Protein AF-A0AA50VV36-F1 (afdb_monomer_lite)

Sequence (95 aa):
LMNISFSDENLLRLRGYDKTPDFKLDVPIAIDGFIVNWIESKALFGDEENHMGYLKEQLICYWNRFGPGLVIYWFGYLETLDLTPEVNNMFILRT

Radius of gyration: 12.93 Å; chains: 1; bounding box: 32×31×29 Å

Organism: NCBI:txid2847695

Structure (mmCIF, N/CA/C/O backbone):
data_AF-A0AA50VV36-F1
#
_entry.id   AF-A0AA50VV36-F1
#
loop_
_atom_site.group_PDB
_atom_site.id
_atom_site.type_symbol
_atom_site.label_atom_id
_atom_site.label_alt_id
_atom_site.label_comp_id
_atom_site.label_asym_id
_atom_site.label_entity_id
_atom_site.label_seq_id
_atom_site.pdbx_PDB_ins_code
_atom_site.Cartn_x
_atom_site.Cartn_y
_atom_site.Cartn_z
_atom_site.occupancy
_atom_site.B_iso_or_equiv
_atom_site.auth_seq_id
_atom_site.auth_comp_id
_atom_site.auth_asym_id
_atom_site.auth_atom_id
_atom_site.pdbx_PDB_model_num
ATOM 1 N N . LEU A 1 1 ? -2.026 -23.501 -9.796 1.00 48.41 1 LEU A N 1
ATOM 2 C CA . LEU A 1 1 ? -1.400 -22.220 -9.404 1.00 48.41 1 LEU A CA 1
ATOM 3 C C . LEU A 1 1 ? -1.884 -21.152 -10.371 1.00 48.41 1 LEU A C 1
ATOM 5 O O . LEU A 1 1 ? -1.806 -21.392 -11.570 1.00 48.41 1 LEU A O 1
ATOM 9 N N . MET A 1 2 ? -2.402 -20.022 -9.888 1.00 62.88 2 MET A N 1
ATOM 10 C CA . MET A 1 2 ? -2.609 -18.864 -10.761 1.00 62.88 2 MET A CA 1
ATOM 11 C C . MET A 1 2 ? -1.232 -18.274 -11.084 1.00 62.88 2 MET A C 1
ATOM 13 O O . MET A 1 2 ? -0.463 -17.985 -10.174 1.00 62.88 2 MET A O 1
ATOM 17 N N . ASN A 1 3 ? -0.890 -18.176 -12.369 1.00 82.94 3 ASN A N 1
ATOM 18 C CA . ASN A 1 3 ? 0.426 -17.743 -12.847 1.00 82.94 3 ASN A CA 1
ATOM 19 C C . ASN A 1 3 ? 0.527 -16.206 -12.846 1.00 82.94 3 ASN A C 1
ATOM 21 O O . ASN A 1 3 ? 0.681 -15.585 -13.897 1.00 82.94 3 ASN A O 1
ATOM 25 N N . ILE A 1 4 ? 0.333 -15.592 -11.676 1.00 87.31 4 ILE A N 1
ATOM 26 C CA . ILE A 1 4 ? 0.384 -14.136 -11.505 1.00 87.31 4 ILE A CA 1
ATOM 27 C C . ILE A 1 4 ? 1.853 -13.722 -11.432 1.00 87.31 4 ILE A C 1
ATOM 29 O O . ILE A 1 4 ? 2.572 -14.145 -10.531 1.00 87.31 4 ILE A O 1
ATOM 33 N N . SER A 1 5 ? 2.291 -12.909 -12.394 1.00 93.81 5 SER A N 1
ATOM 34 C CA . SER A 1 5 ? 3.653 -12.370 -12.428 1.00 93.81 5 SER A CA 1
ATOM 35 C C . SER A 1 5 ? 3.764 -11.137 -11.536 1.00 93.81 5 SER A C 1
ATOM 37 O O . SER A 1 5 ? 2.905 -10.248 -11.579 1.00 93.81 5 SER A O 1
ATOM 39 N N . PHE A 1 6 ? 4.824 -11.076 -10.738 1.00 96.12 6 PHE A N 1
ATOM 40 C CA . PHE A 1 6 ? 5.087 -9.977 -9.821 1.00 96.12 6 PHE A CA 1
ATOM 41 C C . PHE A 1 6 ? 6.590 -9.745 -9.643 1.00 96.12 6 PHE A C 1
ATOM 43 O O . PHE A 1 6 ? 7.415 -10.637 -9.835 1.00 96.12 6 PHE A O 1
ATOM 50 N N . SER A 1 7 ? 6.926 -8.529 -9.227 1.00 96.81 7 SER A N 1
ATOM 51 C CA . SER A 1 7 ? 8.239 -8.135 -8.731 1.00 96.81 7 SER A CA 1
ATOM 52 C C . SER A 1 7 ? 8.186 -8.054 -7.203 1.00 96.81 7 SER A C 1
ATOM 54 O O . SER A 1 7 ? 7.338 -7.343 -6.663 1.00 96.81 7 SER A O 1
ATOM 56 N N . ASP A 1 8 ? 9.076 -8.771 -6.521 1.00 96.38 8 ASP A N 1
ATOM 57 C CA . ASP A 1 8 ? 9.235 -8.700 -5.066 1.00 96.38 8 ASP A CA 1
ATOM 58 C C . ASP A 1 8 ? 10.116 -7.513 -4.648 1.00 96.38 8 ASP A C 1
ATOM 60 O O . ASP A 1 8 ? 10.705 -6.807 -5.479 1.00 96.38 8 ASP A O 1
ATOM 64 N N . GLU A 1 9 ? 10.241 -7.296 -3.343 1.00 96.25 9 GLU A N 1
ATOM 65 C CA . GLU A 1 9 ? 11.051 -6.202 -2.817 1.00 96.25 9 GLU A CA 1
ATOM 66 C C . GLU A 1 9 ? 12.527 -6.282 -3.239 1.00 96.25 9 GLU A C 1
ATOM 68 O O . GLU A 1 9 ? 13.156 -5.249 -3.466 1.00 96.25 9 GLU A O 1
ATOM 73 N N . ASN A 1 10 ? 13.100 -7.486 -3.368 1.00 96.38 10 ASN A N 1
ATOM 74 C CA . ASN A 1 10 ? 14.502 -7.662 -3.759 1.00 96.38 10 ASN A CA 1
ATOM 75 C C . ASN A 1 10 ? 14.741 -7.146 -5.179 1.00 96.38 10 ASN A C 1
ATOM 77 O O . ASN A 1 10 ? 15.675 -6.375 -5.421 1.00 96.38 10 ASN A O 1
ATOM 81 N N . LEU A 1 11 ? 13.870 -7.524 -6.115 1.00 96.56 11 LEU A N 1
ATOM 82 C CA . LEU A 1 11 ? 13.932 -7.056 -7.493 1.00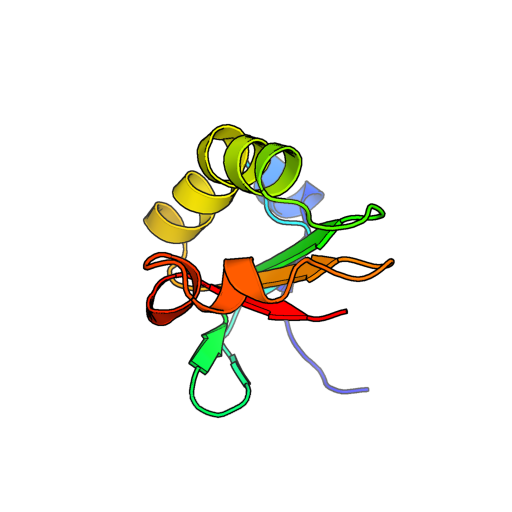 96.56 11 LEU A CA 1
ATOM 83 C C . LEU A 1 11 ? 13.666 -5.551 -7.588 1.00 96.56 11 LEU A C 1
ATOM 85 O O . LEU A 1 11 ? 14.322 -4.853 -8.364 1.00 96.56 11 LEU A O 1
ATOM 89 N N . LEU A 1 12 ? 12.726 -5.030 -6.799 1.00 96.75 12 LEU A N 1
ATOM 90 C CA . LEU A 1 12 ? 12.427 -3.599 -6.765 1.00 96.75 12 LEU A CA 1
ATOM 91 C C . LEU A 1 12 ? 13.605 -2.782 -6.208 1.00 96.75 12 LEU A C 1
ATOM 93 O O . LEU A 1 12 ? 13.980 -1.770 -6.802 1.00 96.75 12 LEU A O 1
ATOM 97 N N . ARG A 1 13 ? 14.255 -3.246 -5.138 1.00 96.25 13 ARG A N 1
ATOM 98 C CA . ARG A 1 13 ? 15.468 -2.617 -4.588 1.00 96.25 13 ARG A CA 1
ATOM 99 C C . ARG A 1 13 ? 16.618 -2.641 -5.587 1.00 96.25 13 ARG A C 1
ATOM 101 O O . ARG A 1 13 ? 17.280 -1.623 -5.769 1.00 96.25 13 ARG A O 1
ATOM 108 N N . LEU A 1 14 ? 16.813 -3.753 -6.302 1.00 96.94 14 LEU A N 1
ATOM 109 C CA . LEU A 1 14 ? 17.823 -3.849 -7.363 1.00 96.94 14 LEU A CA 1
ATOM 110 C C . LEU A 1 14 ? 17.572 -2.839 -8.498 1.00 96.94 14 LEU A C 1
ATOM 112 O O . LEU A 1 14 ? 18.517 -2.328 -9.094 1.00 96.94 14 LEU A O 1
ATOM 116 N N . ARG A 1 15 ? 16.302 -2.515 -8.771 1.00 94.75 15 ARG A N 1
ATOM 117 C CA . ARG A 1 15 ? 15.891 -1.477 -9.734 1.00 94.75 15 ARG A CA 1
ATOM 118 C C . ARG A 1 15 ? 16.022 -0.044 -9.196 1.00 94.75 15 ARG A C 1
ATOM 120 O O . ARG A 1 15 ? 15.727 0.894 -9.931 1.00 94.75 15 ARG A O 1
ATOM 127 N N . GLY A 1 16 ? 16.476 0.136 -7.956 1.00 94.50 16 GLY A N 1
ATOM 128 C CA . GLY A 1 16 ? 16.739 1.443 -7.353 1.00 94.50 16 GLY A CA 1
ATOM 129 C C . GLY A 1 16 ? 15.551 2.060 -6.613 1.00 94.50 16 GLY A C 1
ATOM 130 O O . GLY A 1 16 ? 15.578 3.257 -6.334 1.00 94.50 16 GLY A O 1
ATOM 131 N N . TYR A 1 17 ? 14.511 1.282 -6.295 1.00 93.62 17 TYR A N 1
ATOM 132 C CA . TYR A 1 17 ? 13.416 1.768 -5.457 1.00 93.62 17 TYR A CA 1
ATOM 133 C C . TYR A 1 17 ? 13.805 1.753 -3.972 1.00 93.62 17 TYR A C 1
ATOM 135 O O . TYR A 1 17 ? 14.274 0.750 -3.439 1.00 93.62 17 TYR A O 1
ATOM 143 N N . ASP A 1 18 ? 13.573 2.882 -3.311 1.00 90.50 18 ASP A N 1
ATOM 144 C CA . ASP A 1 18 ? 13.831 3.150 -1.894 1.00 90.50 18 ASP A CA 1
ATOM 145 C C . ASP A 1 18 ? 12.704 2.655 -0.973 1.00 90.50 18 ASP A C 1
ATOM 147 O O . ASP A 1 18 ? 12.952 2.133 0.114 1.00 90.50 18 ASP A O 1
ATOM 151 N N . LYS A 1 19 ? 11.458 2.795 -1.431 1.00 94.69 19 LYS A N 1
ATOM 152 C CA . LYS A 1 19 ? 10.249 2.248 -0.811 1.00 94.69 19 LYS A CA 1
ATOM 153 C C . LYS A 1 19 ? 9.658 1.199 -1.748 1.00 94.69 19 LYS A C 1
ATOM 155 O O . LYS A 1 19 ? 9.400 1.495 -2.919 1.00 94.69 19 LYS A O 1
ATOM 160 N N . THR A 1 20 ? 9.442 -0.008 -1.233 1.00 96.44 20 THR A N 1
ATOM 161 C CA . THR A 1 20 ? 9.013 -1.173 -2.014 1.00 96.44 20 THR A CA 1
ATOM 162 C C . THR A 1 20 ? 7.834 -1.865 -1.340 1.00 96.44 20 THR A C 1
ATOM 164 O O . THR A 1 20 ? 7.991 -2.230 -0.178 1.00 96.44 20 THR A O 1
ATOM 167 N N . PRO A 1 21 ? 6.697 -2.068 -2.033 1.00 97.38 21 PRO A N 1
ATOM 168 C CA . PRO A 1 21 ? 5.666 -2.961 -1.526 1.00 97.38 21 PRO A CA 1
ATOM 169 C C . PRO A 1 21 ? 6.177 -4.405 -1.501 1.00 97.38 21 PRO A C 1
ATOM 171 O O . PRO A 1 21 ? 7.064 -4.739 -2.295 1.00 97.38 21 PRO A O 1
ATOM 174 N N . ASP A 1 22 ? 5.573 -5.260 -0.672 1.00 97.31 22 ASP A N 1
ATOM 175 C CA . ASP A 1 22 ? 5.890 -6.700 -0.630 1.00 97.31 22 ASP A CA 1
ATOM 176 C C . ASP A 1 22 ? 5.827 -7.330 -2.028 1.00 97.31 22 ASP A C 1
ATOM 178 O O . ASP A 1 22 ? 6.735 -8.050 -2.457 1.00 97.31 22 ASP A O 1
ATOM 182 N N . PHE A 1 23 ? 4.767 -7.000 -2.776 1.00 97.38 23 PHE A N 1
ATOM 183 C CA . PHE A 1 23 ? 4.589 -7.439 -4.154 1.00 97.38 23 PHE A CA 1
ATOM 184 C C . PHE A 1 23 ? 4.103 -6.298 -5.043 1.00 97.38 23 PHE A C 1
ATOM 186 O O . PHE A 1 23 ? 3.035 -5.730 -4.824 1.00 97.38 23 PHE A O 1
ATOM 193 N N . LYS A 1 24 ? 4.829 -6.016 -6.126 1.00 97.69 24 LYS A N 1
ATOM 194 C CA . LYS A 1 24 ? 4.338 -5.201 -7.244 1.00 97.69 24 LYS A CA 1
ATOM 195 C C . LYS A 1 24 ? 3.894 -6.130 -8.365 1.00 97.69 24 LYS A C 1
ATOM 197 O O . LYS A 1 24 ? 4.701 -6.894 -8.885 1.00 97.69 24 LYS A O 1
ATOM 202 N N . LEU A 1 25 ? 2.639 -6.045 -8.785 1.00 97.00 25 LEU A N 1
ATOM 203 C CA . LEU A 1 25 ? 2.102 -6.887 -9.851 1.00 97.00 25 LEU A CA 1
ATOM 204 C C . LEU A 1 25 ? 2.591 -6.393 -11.211 1.00 97.00 25 LEU A C 1
ATOM 206 O O . LEU A 1 25 ? 2.561 -5.195 -11.503 1.00 97.00 25 LEU A O 1
ATOM 210 N N . ASP A 1 26 ? 3.065 -7.299 -12.062 1.00 94.88 26 ASP A N 1
ATOM 211 C CA . ASP A 1 26 ? 3.512 -6.917 -13.406 1.00 94.88 26 ASP A CA 1
ATOM 212 C C . ASP A 1 26 ? 2.327 -6.515 -14.284 1.00 94.88 26 ASP A C 1
ATOM 214 O O . ASP A 1 26 ? 2.424 -5.547 -15.038 1.00 94.88 26 ASP A O 1
ATOM 218 N N . VAL A 1 27 ? 1.200 -7.208 -14.104 1.00 95.00 27 VAL A N 1
ATOM 219 C CA . VAL A 1 27 ? -0.100 -6.886 -14.694 1.00 95.00 27 VAL A CA 1
ATOM 220 C C . VAL A 1 27 ? -1.095 -6.637 -13.553 1.00 95.00 27 VAL A C 1
ATOM 222 O O . VAL A 1 27 ? -1.247 -7.522 -12.708 1.00 95.00 27 VAL A O 1
ATOM 225 N N . PRO A 1 28 ? -1.768 -5.473 -13.503 1.00 95.56 28 PRO A N 1
ATOM 226 C CA . PRO A 1 28 ? -2.768 -5.192 -12.478 1.00 95.56 28 PRO A CA 1
ATOM 227 C C . PRO A 1 28 ? -3.934 -6.180 -12.535 1.00 95.56 28 PRO A C 1
ATOM 229 O O . PRO A 1 28 ? -4.315 -6.644 -13.612 1.00 95.56 28 PRO A O 1
ATOM 232 N N . ILE A 1 29 ? -4.530 -6.467 -11.382 1.00 94.44 29 ILE A N 1
ATOM 233 C CA . ILE A 1 29 ? -5.693 -7.356 -11.265 1.00 94.44 29 ILE A CA 1
ATOM 234 C C . ILE A 1 29 ? -6.895 -6.592 -10.721 1.00 94.44 29 ILE A C 1
ATOM 236 O O . ILE A 1 29 ? -6.732 -5.620 -9.990 1.00 94.44 29 ILE A O 1
ATOM 240 N N . ALA A 1 30 ? -8.102 -7.033 -11.067 1.00 93.69 30 ALA A N 1
ATOM 241 C CA . ALA A 1 30 ? -9.326 -6.494 -10.490 1.00 93.69 30 ALA A CA 1
ATOM 242 C C . ALA A 1 30 ? -9.788 -7.374 -9.320 1.00 93.69 30 ALA A C 1
ATOM 244 O O . ALA A 1 30 ? -9.957 -8.582 -9.488 1.00 93.69 30 ALA A O 1
ATOM 245 N N . ILE A 1 31 ? -10.018 -6.765 -8.160 1.00 91.94 31 ILE A N 1
ATOM 246 C CA . ILE A 1 31 ? -10.622 -7.395 -6.982 1.00 91.94 31 ILE A CA 1
ATOM 247 C C . ILE A 1 31 ? -11.863 -6.581 -6.634 1.00 91.94 31 ILE A C 1
ATOM 249 O O . ILE A 1 31 ? -11.756 -5.386 -6.383 1.00 91.94 31 ILE A O 1
ATOM 253 N N . ASP A 1 32 ? -13.041 -7.202 -6.685 1.00 89.50 32 ASP A N 1
ATOM 254 C CA . ASP A 1 32 ? -14.330 -6.547 -6.407 1.00 89.50 32 ASP A CA 1
ATOM 255 C C . ASP A 1 32 ? -14.561 -5.250 -7.212 1.00 89.50 32 ASP A C 1
ATOM 257 O O . ASP A 1 32 ? -15.167 -4.291 -6.745 1.00 89.50 32 ASP A O 1
ATOM 261 N N . GLY A 1 33 ? -14.054 -5.213 -8.449 1.00 88.56 33 GLY A N 1
ATOM 262 C CA . GLY A 1 33 ? -14.129 -4.043 -9.331 1.00 88.56 33 GLY A CA 1
ATOM 263 C C . GLY A 1 33 ? -13.055 -2.975 -9.086 1.00 88.56 33 GLY A C 1
ATOM 264 O O . GLY A 1 33 ? -12.965 -2.032 -9.869 1.00 88.56 33 GLY A O 1
ATOM 265 N N . PHE A 1 34 ? -12.205 -3.136 -8.068 1.00 91.75 34 PHE A N 1
ATOM 266 C CA . PHE A 1 34 ? -11.075 -2.257 -7.775 1.00 91.75 34 PHE A CA 1
ATOM 267 C C . PHE A 1 34 ? -9.782 -2.773 -8.417 1.00 91.75 34 PHE A C 1
ATOM 269 O O . PHE A 1 34 ? -9.479 -3.965 -8.354 1.00 91.75 34 PHE A O 1
ATOM 276 N N . ILE A 1 35 ? -9.002 -1.884 -9.036 1.00 94.69 35 ILE A N 1
ATOM 277 C CA . ILE A 1 35 ? -7.727 -2.248 -9.670 1.00 94.69 35 ILE A CA 1
ATOM 278 C C . ILE A 1 35 ? -6.614 -2.274 -8.625 1.00 94.69 35 ILE A C 1
ATOM 280 O O . ILE A 1 35 ? -6.364 -1.280 -7.954 1.00 94.69 35 ILE A O 1
ATOM 284 N N . VAL A 1 36 ? -5.894 -3.387 -8.541 1.00 96.44 36 VAL A N 1
ATOM 285 C CA . VAL A 1 36 ? -4.772 -3.592 -7.625 1.00 96.44 36 VAL A CA 1
ATOM 286 C C . VAL A 1 36 ? -3.484 -3.723 -8.431 1.00 96.44 36 VAL A C 1
ATOM 288 O O . VAL A 1 36 ? -3.362 -4.599 -9.288 1.00 96.44 36 VAL A O 1
ATOM 291 N N . ASN A 1 37 ? -2.517 -2.847 -8.153 1.00 97.81 37 ASN A N 1
ATOM 292 C CA . ASN A 1 37 ? -1.198 -2.816 -8.798 1.00 97.81 37 ASN A CA 1
ATOM 293 C C . ASN A 1 37 ? -0.089 -3.374 -7.896 1.00 97.81 37 ASN A C 1
ATOM 295 O O . ASN A 1 37 ? 0.959 -3.797 -8.382 1.00 97.81 37 ASN A O 1
ATOM 299 N N . TRP A 1 38 ? -0.299 -3.355 -6.583 1.00 97.56 38 TRP A N 1
ATOM 300 C CA . TRP A 1 38 ? 0.651 -3.818 -5.578 1.00 97.56 38 TRP A CA 1
ATOM 301 C C . TRP A 1 38 ? -0.088 -4.315 -4.336 1.00 97.56 38 TRP A C 1
ATOM 303 O O . TRP A 1 38 ? -1.245 -3.958 -4.109 1.00 97.56 38 TRP A O 1
ATOM 313 N N . ILE A 1 39 ? 0.588 -5.150 -3.555 1.00 97.81 39 ILE A N 1
ATOM 314 C CA . ILE A 1 39 ? 0.091 -5.744 -2.317 1.00 97.81 39 ILE A CA 1
ATOM 315 C C . ILE A 1 39 ? 1.111 -5.459 -1.218 1.00 97.81 39 ILE A C 1
ATOM 317 O O . ILE A 1 39 ? 2.308 -5.654 -1.424 1.00 97.81 39 ILE A O 1
ATOM 321 N N . GLU A 1 40 ? 0.619 -5.020 -0.066 1.00 97.88 40 GLU A N 1
ATOM 322 C CA . GLU A 1 40 ? 1.384 -4.817 1.160 1.00 97.88 40 GLU A CA 1
ATOM 323 C C . GLU A 1 40 ? 0.739 -5.621 2.292 1.00 97.88 40 GLU A C 1
ATOM 325 O O . GLU A 1 40 ? -0.460 -5.494 2.545 1.00 97.88 40 GLU A O 1
ATOM 330 N N . SER A 1 41 ? 1.518 -6.435 2.991 1.00 96.94 41 SER A N 1
ATOM 331 C CA . SER A 1 41 ? 1.062 -7.253 4.108 1.00 96.94 41 SER A CA 1
ATOM 332 C C . SER A 1 41 ? 1.636 -6.743 5.428 1.00 96.94 41 SER A C 1
ATOM 334 O O . SER A 1 41 ? 2.815 -6.424 5.557 1.00 96.94 41 SER A O 1
ATOM 336 N N . LYS A 1 42 ? 0.779 -6.632 6.442 1.00 96.31 42 LYS A N 1
ATOM 337 C CA . LYS A 1 42 ? 1.124 -6.111 7.764 1.00 96.31 42 LYS A CA 1
ATOM 338 C C . LYS A 1 42 ? 0.715 -7.125 8.827 1.00 96.31 42 LYS A C 1
ATOM 340 O O . LYS A 1 42 ? -0.469 -7.378 9.048 1.00 96.31 42 LYS A O 1
ATOM 345 N N . ALA A 1 43 ? 1.708 -7.677 9.521 1.00 96.69 43 ALA A N 1
ATOM 346 C CA . ALA A 1 43 ? 1.520 -8.604 10.637 1.00 96.69 43 ALA A CA 1
ATOM 347 C C . ALA A 1 43 ? 1.166 -7.863 11.946 1.00 96.69 43 ALA A C 1
ATOM 349 O O . ALA A 1 43 ? 1.853 -7.994 12.957 1.00 96.69 43 ALA A O 1
ATOM 350 N N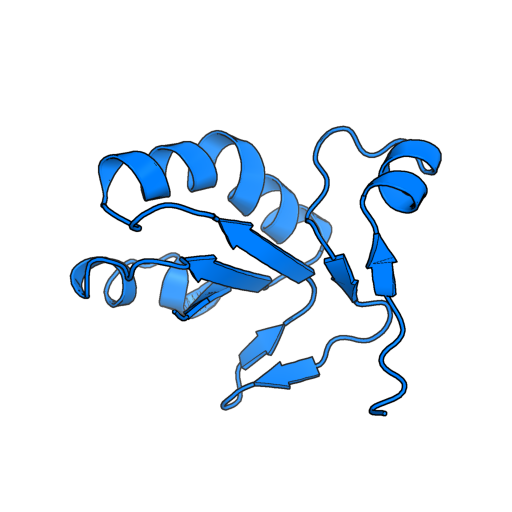 . LEU A 1 44 ? 0.125 -7.028 11.906 1.00 96.50 44 LEU A N 1
ATOM 351 C CA . LEU A 1 44 ? -0.397 -6.223 13.018 1.00 96.50 44 LEU A CA 1
ATOM 352 C C . LEU A 1 44 ? -1.889 -5.918 12.794 1.00 96.50 44 LEU A C 1
ATOM 354 O O . LEU A 1 44 ? -2.417 -6.165 11.708 1.00 96.50 44 LEU A O 1
ATOM 358 N N . PHE A 1 45 ? -2.561 -5.401 13.822 1.00 96.88 45 PHE A N 1
ATOM 359 C CA . PHE A 1 45 ? -3.932 -4.903 13.710 1.00 96.88 45 PHE A CA 1
ATOM 360 C C . PHE A 1 45 ? -3.936 -3.480 13.136 1.00 96.88 45 PHE A C 1
ATOM 362 O O . PHE A 1 45 ? -3.206 -2.616 13.620 1.00 96.88 45 PHE A O 1
ATOM 369 N N . GLY A 1 46 ? -4.740 -3.231 12.104 1.00 96.12 46 GLY A N 1
ATOM 370 C CA . GLY A 1 46 ? -4.858 -1.921 11.466 1.00 96.12 46 GLY A CA 1
ATOM 371 C C . GLY A 1 46 ? -5.745 -0.966 12.262 1.00 96.12 46 GLY A C 1
ATOM 372 O O . GLY A 1 46 ? -6.933 -0.854 11.976 1.00 96.12 46 GLY A O 1
ATOM 373 N N . ASP A 1 47 ? -5.185 -0.272 13.249 1.00 95.50 47 ASP A N 1
ATOM 374 C CA . ASP A 1 47 ? -5.829 0.893 13.872 1.00 95.50 47 ASP A CA 1
ATOM 375 C C . ASP A 1 47 ? -5.480 2.208 13.146 1.00 95.50 47 ASP A C 1
ATOM 377 O O . ASP A 1 47 ? -4.664 2.235 12.222 1.00 95.50 47 ASP A O 1
ATOM 381 N N . GLU A 1 48 ? -6.121 3.309 13.545 1.00 93.81 48 GLU A N 1
ATOM 382 C CA . GLU A 1 48 ? -5.951 4.624 12.912 1.00 93.81 48 GLU A CA 1
ATOM 383 C C . GLU A 1 48 ? -4.519 5.158 13.010 1.00 93.81 48 GLU A C 1
ATOM 385 O O . GLU A 1 48 ? -4.007 5.716 12.038 1.00 93.81 48 GLU A O 1
ATOM 390 N N . GLU A 1 49 ? -3.852 4.972 14.150 1.00 94.25 49 GLU A N 1
ATOM 391 C CA . GLU A 1 49 ? -2.491 5.467 14.366 1.00 94.25 49 GLU A CA 1
ATOM 392 C C . GLU A 1 49 ? -1.492 4.712 13.482 1.00 94.25 49 GLU A C 1
ATOM 394 O O . GLU A 1 49 ? -0.747 5.326 12.709 1.00 94.25 49 GLU A O 1
ATOM 399 N N . ASN A 1 50 ? -1.533 3.380 13.530 1.00 94.31 50 ASN A N 1
ATOM 400 C CA . ASN A 1 50 ? -0.681 2.513 12.728 1.00 94.31 50 ASN A CA 1
ATOM 401 C C . ASN A 1 50 ? -0.934 2.720 11.233 1.00 94.31 50 ASN A C 1
ATOM 403 O O . ASN A 1 50 ? 0.014 2.893 10.462 1.00 94.31 50 ASN A O 1
ATOM 407 N N . HIS A 1 51 ? -2.202 2.746 10.807 1.00 95.19 51 HIS A N 1
ATOM 408 C CA . HIS A 1 51 ? -2.551 2.960 9.405 1.00 95.19 51 HIS A CA 1
ATOM 409 C C . HIS A 1 51 ? -2.057 4.319 8.904 1.00 95.19 51 HIS A C 1
ATOM 411 O O . HIS A 1 51 ? -1.411 4.385 7.859 1.00 95.19 51 HIS A O 1
ATOM 417 N N . MET A 1 52 ? -2.274 5.393 9.668 1.00 93.81 52 MET A N 1
ATOM 418 C CA . MET A 1 52 ? -1.817 6.739 9.315 1.00 93.81 52 MET A CA 1
ATOM 419 C C . MET A 1 52 ? -0.286 6.835 9.231 1.00 93.81 52 MET A C 1
ATOM 421 O O . MET A 1 52 ? 0.242 7.535 8.360 1.00 93.81 52 MET A O 1
ATOM 425 N N . GLY A 1 53 ? 0.435 6.128 10.106 1.00 95.56 53 GLY A N 1
ATOM 426 C CA . GLY A 1 53 ? 1.892 6.002 10.039 1.00 95.56 53 GLY A CA 1
ATOM 427 C C . GLY A 1 53 ? 2.344 5.376 8.719 1.00 95.56 53 GLY A C 1
ATOM 428 O O 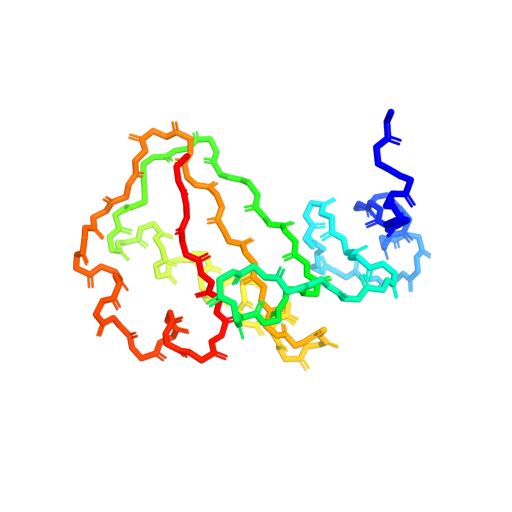. GLY A 1 53 ? 3.086 5.996 7.951 1.00 95.56 53 GLY A O 1
ATOM 429 N N . TYR A 1 54 ? 1.823 4.191 8.387 1.00 95.75 54 TYR A N 1
ATOM 430 C CA . TYR A 1 54 ? 2.158 3.511 7.130 1.00 95.75 54 TYR A CA 1
ATOM 431 C C . TYR A 1 54 ? 1.721 4.285 5.892 1.00 95.75 54 TYR A C 1
ATOM 433 O O . TYR A 1 54 ? 2.445 4.302 4.894 1.00 95.75 54 TYR A O 1
ATOM 441 N N . LEU A 1 55 ? 0.570 4.952 5.954 1.00 94.69 55 LEU A N 1
ATOM 442 C CA . LEU A 1 55 ? 0.061 5.782 4.874 1.00 94.69 55 LEU A CA 1
ATOM 443 C C . LEU A 1 55 ? 1.091 6.844 4.475 1.00 94.69 55 LEU A C 1
ATOM 445 O O . LEU A 1 55 ? 1.452 6.944 3.301 1.00 94.69 55 LEU A O 1
ATOM 449 N N . LYS A 1 56 ? 1.617 7.580 5.460 1.00 94.19 56 LYS A N 1
ATOM 450 C CA . LYS A 1 56 ? 2.603 8.651 5.254 1.00 94.19 56 LYS A CA 1
ATOM 451 C C . LYS A 1 56 ? 3.973 8.132 4.836 1.00 94.19 56 LYS A C 1
ATOM 453 O O . LYS A 1 56 ? 4.624 8.744 3.995 1.00 94.19 56 LYS A O 1
ATOM 458 N N . GLU A 1 57 ? 4.428 7.037 5.431 1.00 95.00 57 GLU A N 1
ATOM 459 C CA . GLU A 1 57 ? 5.803 6.563 5.250 1.00 95.00 57 GLU A CA 1
ATOM 460 C C . GLU A 1 57 ? 6.003 5.657 4.030 1.00 95.00 57 GLU A C 1
ATOM 462 O O . GLU A 1 57 ? 7.138 5.506 3.559 1.00 95.00 57 GLU A O 1
ATOM 467 N N . GLN A 1 58 ? 4.934 4.996 3.572 1.00 95.56 58 GLN A N 1
ATOM 468 C CA . GLN A 1 58 ? 4.999 3.899 2.602 1.00 95.56 58 GLN A CA 1
ATOM 469 C C . GLN A 1 58 ? 3.868 3.967 1.565 1.00 95.56 58 GLN A C 1
ATOM 471 O O . GLN A 1 58 ? 4.142 4.131 0.376 1.00 95.56 58 GLN A O 1
ATOM 476 N N . LEU A 1 59 ? 2.601 3.875 1.986 1.00 96.06 59 LEU A N 1
ATOM 477 C CA . LEU A 1 59 ? 1.492 3.577 1.065 1.00 96.06 59 LEU A CA 1
ATOM 478 C C . LEU A 1 59 ? 1.231 4.705 0.054 1.00 96.06 59 LEU A C 1
ATOM 480 O O . LEU A 1 59 ? 0.975 4.425 -1.117 1.00 96.06 59 LEU A O 1
ATOM 484 N N . ILE A 1 60 ? 1.366 5.976 0.456 1.00 95.06 60 ILE A N 1
ATOM 485 C CA . ILE A 1 60 ? 1.265 7.118 -0.472 1.00 95.06 60 ILE A CA 1
ATOM 486 C C . ILE A 1 60 ? 2.351 7.043 -1.556 1.00 95.06 60 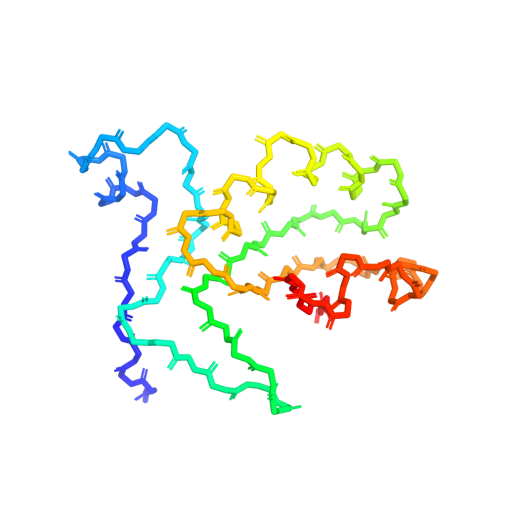ILE A C 1
ATOM 488 O O . ILE A 1 60 ? 2.081 7.326 -2.724 1.00 95.06 60 ILE A O 1
ATOM 492 N N . CYS A 1 61 ? 3.576 6.639 -1.206 1.00 95.00 61 CYS A N 1
ATOM 493 C CA . CYS A 1 61 ? 4.660 6.485 -2.178 1.00 95.00 61 CYS A CA 1
ATOM 494 C C . CYS A 1 61 ? 4.345 5.383 -3.194 1.00 95.00 61 CYS A C 1
ATOM 496 O O . CYS A 1 61 ? 4.610 5.559 -4.385 1.00 95.00 61 CYS A O 1
ATOM 498 N N . TYR A 1 62 ? 3.766 4.268 -2.742 1.00 96.38 62 TYR A N 1
ATOM 499 C CA . TYR A 1 62 ? 3.361 3.174 -3.625 1.00 96.38 62 TYR A CA 1
ATOM 500 C C . TYR A 1 62 ? 2.244 3.619 -4.559 1.00 96.38 62 TYR A C 1
ATOM 502 O O . TYR A 1 62 ? 2.352 3.426 -5.769 1.00 96.38 62 TYR A O 1
ATOM 510 N N . TRP A 1 63 ? 1.228 4.296 -4.022 1.00 95.62 63 TRP A N 1
ATOM 511 C CA . TRP A 1 63 ? 0.113 4.814 -4.805 1.00 95.62 63 TRP A CA 1
ATOM 512 C C . TRP A 1 63 ? 0.557 5.804 -5.885 1.00 95.62 63 TRP A C 1
ATOM 514 O O . TRP A 1 63 ? 0.247 5.614 -7.059 1.00 95.62 63 TRP A O 1
ATOM 524 N N . ASN A 1 64 ? 1.361 6.805 -5.523 1.00 94.81 64 ASN A N 1
ATOM 525 C CA . ASN A 1 64 ? 1.853 7.809 -6.471 1.00 94.81 64 ASN A CA 1
ATOM 526 C C . ASN A 1 64 ? 2.698 7.206 -7.602 1.00 94.81 64 ASN A C 1
ATOM 528 O O . ASN A 1 64 ? 2.761 7.763 -8.696 1.00 94.81 64 ASN A O 1
ATOM 532 N N . ARG A 1 65 ? 3.388 6.092 -7.333 1.00 94.56 65 ARG A N 1
ATOM 533 C CA . ARG A 1 65 ? 4.331 5.473 -8.270 1.00 94.56 65 ARG A CA 1
ATOM 534 C C . ARG A 1 65 ? 3.697 4.378 -9.122 1.00 94.56 65 ARG A C 1
ATOM 536 O O . ARG A 1 65 ? 4.052 4.241 -10.290 1.00 94.56 65 ARG A O 1
ATOM 543 N N . PHE A 1 66 ? 2.807 3.585 -8.537 1.00 95.50 66 PHE A N 1
ATOM 544 C CA . PHE A 1 66 ? 2.287 2.357 -9.136 1.00 95.50 66 PHE A CA 1
ATOM 545 C C . PHE A 1 66 ? 0.764 2.357 -9.301 1.00 95.50 66 PHE A C 1
ATOM 547 O O . PHE A 1 66 ? 0.239 1.432 -9.908 1.00 95.50 66 PHE A O 1
ATOM 554 N N . GLY A 1 67 ? 0.054 3.370 -8.803 1.00 95.75 67 GLY A N 1
ATOM 555 C CA . GLY A 1 67 ? -1.407 3.403 -8.785 1.00 95.75 67 GLY A CA 1
ATOM 556 C C . GLY A 1 67 ? -2.003 2.644 -7.594 1.00 95.75 67 GLY A C 1
ATOM 557 O O . GLY A 1 67 ? -1.289 2.334 -6.637 1.00 95.75 67 GLY A O 1
ATOM 558 N N . PRO A 1 68 ? -3.320 2.371 -7.604 1.00 96.69 68 PRO A N 1
ATOM 559 C CA . PRO A 1 68 ? -4.006 1.813 -6.443 1.00 96.69 68 PRO A CA 1
ATOM 560 C C . PRO A 1 68 ? -3.536 0.408 -6.038 1.00 96.69 68 PRO A C 1
ATOM 562 O O . PRO A 1 68 ? -3.038 -0.347 -6.878 1.00 96.69 68 PRO A O 1
ATOM 565 N N . GLY A 1 69 ? -3.677 0.056 -4.758 1.00 97.12 69 GLY A N 1
ATOM 566 C CA . GLY A 1 69 ? -3.126 -1.177 -4.180 1.00 97.12 69 GLY A CA 1
ATOM 567 C C . GLY A 1 69 ? -4.053 -1.936 -3.233 1.00 97.12 69 GLY A C 1
ATOM 568 O O . GLY A 1 69 ? -5.242 -1.653 -3.123 1.00 97.12 69 GLY A O 1
ATOM 569 N N . LEU A 1 70 ? -3.493 -2.931 -2.556 1.00 97.12 70 LEU A N 1
ATOM 570 C CA . LEU A 1 70 ? -4.154 -3.739 -1.533 1.00 97.12 70 LEU A CA 1
ATOM 571 C C . LEU A 1 70 ? -3.277 -3.762 -0.280 1.00 97.12 70 LEU A C 1
ATOM 573 O O . LEU A 1 70 ? -2.086 -4.060 -0.369 1.00 97.12 70 LEU A O 1
ATOM 577 N N . VAL A 1 71 ? -3.877 -3.502 0.880 1.00 97.31 71 VAL A N 1
ATOM 578 C CA . VAL A 1 71 ? -3.223 -3.654 2.184 1.00 97.31 71 VAL A CA 1
ATOM 579 C C . VAL A 1 71 ? -3.914 -4.770 2.965 1.00 97.31 71 VAL A C 1
ATOM 581 O O . VAL A 1 71 ? -5.135 -4.763 3.121 1.00 97.31 71 VAL A O 1
ATOM 584 N N . ILE A 1 72 ? -3.134 -5.736 3.450 1.00 97.69 72 ILE A N 1
ATOM 585 C CA . ILE A 1 72 ? -3.619 -6.896 4.208 1.00 97.69 72 ILE A CA 1
ATOM 586 C C . ILE A 1 72 ? -3.149 -6.785 5.661 1.00 97.69 72 ILE A C 1
ATOM 588 O O . ILE A 1 72 ? -1.950 -6.862 5.924 1.00 97.69 72 ILE A O 1
ATOM 592 N N . TYR A 1 73 ? -4.081 -6.654 6.604 1.00 97.62 73 TYR A N 1
ATOM 593 C CA . TYR A 1 73 ? -3.824 -6.638 8.045 1.00 97.62 73 TYR A CA 1
ATOM 594 C C . TYR A 1 73 ? -4.150 -7.988 8.679 1.00 97.62 73 TYR A C 1
ATOM 596 O O . TYR A 1 73 ? -5.314 -8.332 8.863 1.00 97.62 73 TYR A O 1
ATOM 604 N N . TRP A 1 74 ? -3.124 -8.737 9.082 1.00 97.38 74 TRP A N 1
ATOM 605 C CA . TRP A 1 74 ? -3.272 -10.144 9.481 1.00 97.38 74 TRP A CA 1
ATOM 606 C C . TRP A 1 74 ? -4.173 -10.369 10.699 1.00 97.38 74 TRP A C 1
ATOM 608 O O . TRP A 1 74 ? -4.702 -11.463 10.879 1.00 97.38 74 TRP A O 1
ATOM 618 N N . PHE A 1 75 ? -4.311 -9.365 11.566 1.00 97.06 75 PHE A N 1
ATOM 619 C CA . PHE A 1 75 ? -5.076 -9.493 12.808 1.00 97.06 75 PHE A CA 1
ATOM 620 C C . PHE A 1 75 ? -6.402 -8.733 12.795 1.00 97.06 75 PHE A C 1
ATOM 622 O O . PHE A 1 75 ? -7.044 -8.656 13.840 1.00 97.06 75 PHE A O 1
ATOM 629 N N . GLY A 1 76 ? -6.828 -8.183 11.656 1.00 96.69 76 GLY A N 1
ATOM 630 C CA . GLY A 1 76 ? -7.982 -7.284 11.600 1.00 96.69 76 GLY A CA 1
ATOM 631 C C . GLY A 1 76 ? -7.598 -5.827 11.367 1.00 96.69 76 GLY A C 1
ATOM 632 O O . GLY A 1 76 ? -6.433 -5.452 11.487 1.00 96.69 76 GLY A O 1
ATOM 633 N N . TYR A 1 77 ? -8.593 -4.994 11.076 1.00 96.50 77 TYR A N 1
ATOM 634 C CA . TYR A 1 77 ? -8.460 -3.539 11.060 1.00 96.50 77 TYR A CA 1
ATOM 635 C C . TYR A 1 77 ? -9.747 -2.880 11.583 1.00 96.50 77 TYR A C 1
ATOM 637 O O . TYR A 1 77 ? -10.793 -3.529 11.655 1.00 96.50 77 TYR A O 1
ATOM 645 N N . LEU A 1 78 ? -9.675 -1.612 11.995 1.00 96.25 78 LEU A N 1
ATOM 646 C CA . LEU A 1 78 ? -10.854 -0.842 12.398 1.00 96.25 78 LEU A CA 1
ATOM 647 C C . LEU A 1 78 ? -11.721 -0.527 11.179 1.00 96.25 78 LEU A C 1
ATOM 649 O O . LEU A 1 78 ? -11.251 0.115 10.246 1.00 96.25 78 LEU A O 1
ATOM 653 N N . GLU A 1 79 ? -13.008 -0.874 11.226 1.00 92.69 79 GLU A N 1
ATOM 654 C CA . GLU A 1 79 ? -13.971 -0.578 10.149 1.00 92.69 79 GLU A CA 1
ATOM 655 C C . GLU A 1 79 ? -14.057 0.923 9.812 1.00 92.69 79 GLU A C 1
ATOM 657 O O . GLU A 1 79 ? -14.407 1.293 8.695 1.00 92.69 79 GLU A O 1
ATOM 662 N N . THR A 1 80 ? -13.690 1.811 10.747 1.00 92.31 80 THR A N 1
ATOM 663 C CA . THR A 1 80 ? -13.603 3.257 10.488 1.00 92.31 80 THR A CA 1
ATOM 664 C C . THR A 1 80 ? -12.602 3.601 9.386 1.00 92.31 80 THR A C 1
ATOM 666 O O . THR A 1 80 ? -12.783 4.616 8.715 1.00 92.31 80 THR A O 1
ATOM 669 N N . LEU A 1 81 ? -11.599 2.750 9.142 1.00 92.06 81 LEU A N 1
ATOM 670 C CA . LEU A 1 81 ? -10.644 2.927 8.052 1.00 92.06 81 LEU A CA 1
ATOM 671 C C . LEU A 1 81 ? -11.298 2.792 6.670 1.00 92.06 81 LEU A C 1
ATOM 673 O O . LEU A 1 81 ? -10.905 3.507 5.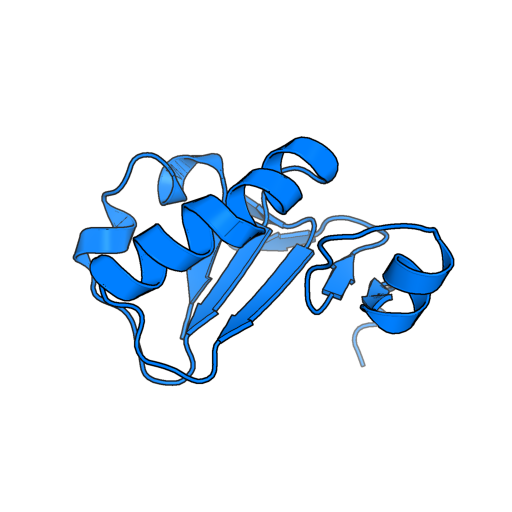757 1.00 92.06 81 LEU A O 1
ATOM 677 N N . ASP A 1 82 ? -12.340 1.969 6.508 1.00 89.19 82 ASP A N 1
ATOM 678 C CA . ASP A 1 82 ? -13.054 1.851 5.221 1.00 89.19 82 ASP A CA 1
ATOM 679 C C . ASP A 1 82 ? -13.796 3.138 4.836 1.00 89.19 82 ASP A C 1
ATOM 681 O O . ASP A 1 82 ? -14.133 3.367 3.673 1.00 89.19 82 ASP A O 1
ATOM 685 N N . LEU A 1 83 ? -14.047 4.005 5.816 1.00 87.31 83 LEU A N 1
ATOM 686 C CA . LEU A 1 83 ? -14.722 5.281 5.616 1.00 87.31 83 LEU A CA 1
ATOM 687 C C . LEU A 1 83 ? -13.752 6.401 5.231 1.00 87.31 83 LEU A C 1
ATOM 689 O O . LEU A 1 83 ? -14.196 7.520 4.956 1.00 87.31 83 LEU A O 1
ATOM 693 N N . THR A 1 84 ? -12.442 6.142 5.212 1.00 85.56 84 THR A N 1
ATOM 694 C CA . THR A 1 84 ? -11.471 7.189 4.917 1.00 85.56 84 THR A CA 1
ATOM 695 C C . THR A 1 84 ? -11.393 7.468 3.408 1.00 85.56 84 THR A C 1
ATOM 697 O O . THR A 1 84 ? -11.651 6.592 2.571 1.00 85.56 84 THR A O 1
ATOM 700 N N . PRO A 1 85 ? -11.065 8.707 2.997 1.00 82.12 85 PRO A N 1
ATOM 701 C CA . PRO A 1 85 ? -10.965 9.057 1.578 1.00 82.12 85 PRO A CA 1
ATOM 702 C C . PRO A 1 85 ? -9.935 8.221 0.806 1.00 82.12 85 PRO A C 1
ATOM 704 O O . PRO A 1 85 ? -10.080 8.029 -0.406 1.00 82.12 85 PRO A O 1
ATOM 707 N N . GLU A 1 86 ? -8.904 7.734 1.499 1.00 82.12 86 GLU A N 1
ATOM 708 C CA . GLU A 1 86 ? -7.817 6.945 0.930 1.00 82.12 86 GLU A CA 1
ATOM 709 C C . GLU A 1 86 ? -8.29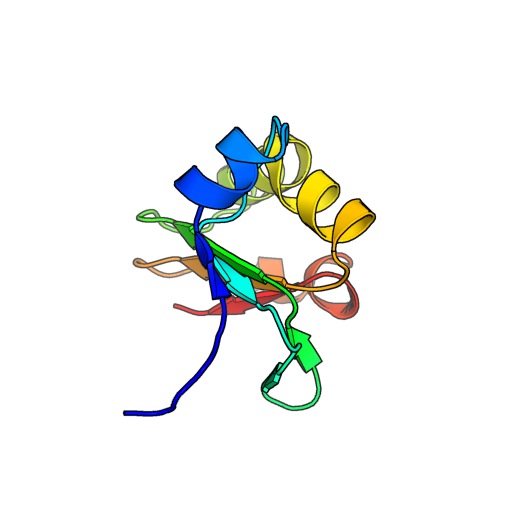9 5.562 0.498 1.00 82.12 86 GLU A C 1
ATOM 711 O O . GLU A 1 86 ? -8.026 5.163 -0.633 1.00 82.12 86 GLU A O 1
ATOM 716 N N . VAL A 1 87 ? -9.078 4.856 1.323 1.00 79.81 87 VAL A N 1
ATOM 717 C CA . VAL A 1 87 ? -9.543 3.499 0.984 1.00 79.81 87 VAL A CA 1
ATOM 718 C C . VAL A 1 87 ? -10.450 3.502 -0.253 1.00 79.81 87 VAL A C 1
ATOM 720 O O . VAL A 1 87 ? -10.399 2.612 -1.099 1.00 79.81 87 VAL A O 1
ATOM 723 N N . ASN A 1 88 ? -11.219 4.572 -0.442 1.00 74.44 88 ASN A N 1
ATOM 724 C CA . ASN A 1 88 ? -12.152 4.678 -1.562 1.00 74.44 88 ASN A CA 1
ATOM 725 C C . ASN A 1 88 ? -11.475 4.829 -2.937 1.00 74.44 88 ASN A C 1
ATOM 727 O O . ASN A 1 88 ? -12.090 4.524 -3.956 1.00 74.44 88 ASN A O 1
ATOM 731 N N . ASN A 1 89 ? -10.227 5.309 -2.991 1.00 78.44 89 ASN A N 1
ATOM 732 C CA . ASN A 1 89 ? -9.570 5.663 -4.258 1.00 78.44 89 ASN A CA 1
ATOM 733 C C . ASN A 1 89 ? -8.142 5.121 -4.407 1.00 78.44 89 ASN A C 1
ATOM 735 O O . ASN A 1 89 ? -7.612 5.085 -5.520 1.00 78.44 89 ASN A O 1
ATOM 739 N N . MET A 1 90 ? -7.493 4.738 -3.306 1.00 87.88 90 MET A N 1
ATOM 740 C CA . MET A 1 90 ? -6.057 4.455 -3.266 1.00 87.88 90 MET A CA 1
ATOM 741 C C . MET A 1 90 ? -5.750 2.991 -2.986 1.00 87.88 90 MET A C 1
ATOM 743 O O . MET A 1 90 ? -4.819 2.457 -3.581 1.00 87.88 90 MET A O 1
ATOM 747 N N . PHE A 1 91 ? -6.487 2.323 -2.106 1.00 91.06 91 PHE A N 1
ATOM 748 C CA . PHE A 1 91 ? -6.275 0.902 -1.841 1.00 91.06 91 PHE A CA 1
ATOM 749 C C . PHE A 1 91 ? -7.459 0.288 -1.108 1.00 91.06 91 PHE A C 1
ATOM 751 O O . PHE A 1 91 ? -8.142 0.973 -0.367 1.00 91.06 91 PHE A O 1
ATOM 758 N N . ILE A 1 92 ? -7.653 -1.018 -1.246 1.00 91.69 92 ILE A N 1
ATOM 759 C CA . ILE A 1 92 ? -8.613 -1.757 -0.415 1.00 91.69 92 ILE A CA 1
ATOM 760 C C . ILE A 1 92 ? -7.916 -2.343 0.821 1.00 91.69 92 ILE A C 1
ATOM 762 O O . ILE A 1 92 ? -6.727 -2.676 0.762 1.00 91.69 92 ILE A O 1
ATOM 766 N N . LEU A 1 93 ? -8.658 -2.493 1.921 1.00 92.81 93 LEU A N 1
ATOM 767 C CA . LEU A 1 93 ? -8.210 -3.172 3.139 1.00 92.81 93 LEU A CA 1
ATOM 768 C C . LEU A 1 93 ? -8.797 -4.587 3.216 1.00 92.81 93 LEU A C 1
ATOM 770 O O . LEU A 1 93 ? -9.958 -4.830 2.875 1.00 92.81 93 LEU A O 1
ATOM 774 N N . ARG A 1 94 ? -7.977 -5.549 3.642 1.00 93.12 94 ARG A N 1
ATOM 775 C CA . ARG A 1 94 ? -8.379 -6.944 3.872 1.00 93.12 94 ARG A CA 1
ATOM 776 C C . ARG A 1 94 ? -7.693 -7.499 5.114 1.00 93.12 94 ARG A C 1
ATOM 778 O O . ARG A 1 94 ? -6.654 -6.993 5.531 1.00 93.12 94 ARG A O 1
ATOM 785 N N . THR A 1 95 ? -8.279 -8.549 5.671 1.00 89.06 95 THR A N 1
ATOM 786 C CA . THR A 1 95 ? -7.729 -9.349 6.772 1.00 89.06 95 THR A CA 1
ATOM 787 C C . THR A 1 95 ? -7.336 -10.723 6.278 1.00 89.06 95 THR A C 1
ATOM 789 O O . THR A 1 95 ? -8.147 -11.273 5.496 1.00 89.06 95 THR A O 1
#

pLDDT: mean 93.03, std 7.18, range [48.41, 97.88]

Foldseek 3Di:
DPPFDWDAPVNVVVVPDPAGARTATPDWDADPNDTAGGEHEDAAEAEPVVVVVCVVPHQVVCCVPGNAHEYEYPPYYDPVVCVDPCCVGHYPYYD

Secondary structure (DSSP, 8-state):
-----EEEHHHHHHTT-SS--SEEEEEEEEETTEEEEEEEEESS-B-HHHHHHHIIIIIHHHHHHH-SEEEEETT-B-GGGGGSHHHHHTEEEE-

InterPro domains:
  IPR029404 CDAN1-interacting nuclease 1 [PF14811] (3-85)
  IPR029404 CDAN1-interacting nuclease 1 [PTHR31661] (3-92)